Protein AF-A0A1H5VEF9-F1 (afdb_monomer_lite)

Structure (mmCIF, N/CA/C/O backbone):
data_AF-A0A1H5VEF9-F1
#
_entry.id   AF-A0A1H5VEF9-F1
#
loop_
_atom_site.group_PDB
_atom_site.id
_atom_site.type_symbol
_atom_site.label_atom_id
_atom_site.label_alt_id
_atom_site.label_comp_id
_atom_site.label_asym_id
_atom_site.label_entity_id
_atom_site.label_seq_id
_atom_site.pdbx_PDB_ins_code
_atom_site.Cartn_x
_atom_site.Cartn_y
_atom_site.Cartn_z
_atom_site.occupancy
_atom_site.B_iso_or_equiv
_atom_site.auth_seq_id
_atom_site.auth_comp_id
_atom_site.auth_asym_id
_atom_site.auth_atom_id
_atom_site.pdbx_PDB_model_num
ATOM 1 N N . MET A 1 1 ? 1.473 5.814 2.631 1.00 93.25 1 MET A N 1
ATOM 2 C CA . MET A 1 1 ? 0.216 6.354 3.198 1.00 93.25 1 MET A CA 1
ATOM 3 C C . MET A 1 1 ? 0.187 7.870 3.061 1.00 93.25 1 MET A C 1
ATOM 5 O O . MET A 1 1 ? -0.864 8.443 2.786 1.00 93.25 1 MET A O 1
ATOM 9 N N . GLY A 1 2 ? 1.344 8.521 3.225 1.00 93.56 2 GLY A N 1
ATOM 10 C CA . GLY A 1 2 ? 1.465 9.969 3.253 1.00 93.56 2 GLY A CA 1
ATOM 11 C C . GLY A 1 2 ? 0.581 10.551 4.348 1.00 93.56 2 GLY A C 1
ATOM 12 O O . GLY A 1 2 ? 0.408 9.948 5.402 1.00 93.56 2 GLY A O 1
ATOM 13 N N . HIS A 1 3 ? -0.057 11.673 4.038 1.00 95.56 3 HIS A N 1
ATOM 14 C CA . HIS A 1 3 ? -0.994 12.364 4.925 1.00 95.56 3 HIS A CA 1
ATOM 15 C C . HIS A 1 3 ? -2.395 11.717 4.983 1.00 95.56 3 HIS A C 1
ATOM 17 O O . HIS A 1 3 ? -3.328 12.314 5.497 1.00 95.56 3 HIS A O 1
ATOM 23 N N . GLY A 1 4 ? -2.597 10.526 4.405 1.00 96.62 4 GLY A N 1
ATOM 24 C CA . GLY A 1 4 ? -3.872 9.805 4.505 1.00 96.62 4 GLY A CA 1
ATOM 25 C C . GLY A 1 4 ? -4.994 10.283 3.574 1.00 96.62 4 GLY A C 1
ATOM 26 O O . GLY A 1 4 ? -6.099 9.759 3.667 1.00 96.62 4 GLY A O 1
ATOM 27 N N . ASN A 1 5 ? -4.734 11.207 2.641 1.00 95.94 5 ASN A N 1
ATOM 28 C CA . ASN A 1 5 ? -5.746 11.711 1.695 1.00 95.94 5 ASN A CA 1
ATOM 29 C C . ASN A 1 5 ? -6.413 10.582 0.885 1.00 95.94 5 ASN A C 1
ATOM 31 O O . ASN A 1 5 ? -7.629 10.435 0.906 1.00 95.94 5 ASN A O 1
ATOM 35 N N . ILE A 1 6 ? -5.612 9.742 0.217 1.00 96.25 6 ILE A N 1
ATOM 36 C CA . ILE A 1 6 ? -6.126 8.588 -0.543 1.00 96.25 6 ILE A CA 1
ATOM 37 C C . ILE A 1 6 ? -6.718 7.542 0.409 1.00 96.25 6 ILE A C 1
ATOM 39 O O . ILE A 1 6 ? -7.758 6.964 0.117 1.00 96.25 6 ILE A O 1
ATOM 43 N N . THR A 1 7 ? -6.088 7.322 1.566 1.00 97.62 7 THR A N 1
ATOM 44 C CA . THR A 1 7 ? -6.570 6.375 2.582 1.00 97.62 7 THR A CA 1
ATOM 45 C C . THR A 1 7 ? -7.996 6.697 3.024 1.00 97.62 7 THR A C 1
ATOM 47 O O . THR A 1 7 ? -8.817 5.790 3.126 1.00 97.62 7 THR A O 1
ATOM 50 N N . ARG A 1 8 ? -8.312 7.980 3.233 1.00 97.56 8 ARG A N 1
ATOM 51 C CA . ARG A 1 8 ? -9.652 8.446 3.603 1.00 97.56 8 ARG A CA 1
ATOM 52 C C . ARG A 1 8 ? -10.680 8.124 2.523 1.00 97.56 8 ARG A C 1
ATOM 54 O O . ARG A 1 8 ? -11.729 7.571 2.831 1.00 97.56 8 ARG A O 1
ATOM 61 N N . GLU A 1 9 ? -10.344 8.383 1.263 1.00 97.44 9 GLU A N 1
ATOM 62 C CA . GLU A 1 9 ? -11.226 8.053 0.141 1.00 97.44 9 GLU A CA 1
ATOM 63 C C . GLU A 1 9 ? -11.431 6.544 -0.017 1.00 97.44 9 GLU A C 1
ATOM 65 O O . GLU A 1 9 ? -12.547 6.104 -0.282 1.00 97.44 9 GLU A O 1
ATOM 70 N N . ILE A 1 10 ? -10.401 5.727 0.216 1.00 97.31 10 ILE A N 1
ATOM 71 C CA . ILE A 1 10 ? -10.557 4.266 0.238 1.00 97.31 10 ILE A CA 1
ATOM 72 C C . ILE A 1 10 ? -11.549 3.868 1.337 1.00 97.31 10 ILE A C 1
ATOM 74 O O . ILE A 1 10 ? -12.521 3.171 1.056 1.00 97.31 10 ILE A O 1
ATOM 78 N N . LEU A 1 11 ? -11.356 4.340 2.571 1.00 97.94 11 LEU A N 1
ATOM 79 C CA . LEU A 1 11 ? -12.238 4.017 3.699 1.00 97.94 11 LEU A CA 1
ATOM 80 C C . LEU A 1 11 ? -13.696 4.439 3.442 1.00 97.94 11 LEU A C 1
ATOM 82 O O . LEU A 1 11 ? -14.612 3.698 3.798 1.00 97.94 11 LEU A O 1
ATOM 86 N N . ASN A 1 12 ? -13.920 5.572 2.773 1.00 97.19 12 ASN A N 1
ATOM 87 C CA . ASN A 1 12 ? -15.260 6.046 2.412 1.00 97.19 12 ASN A CA 1
ATOM 88 C C . ASN A 1 12 ? -15.979 5.143 1.394 1.00 97.19 12 ASN A C 1
ATOM 90 O O . ASN A 1 12 ? -17.207 5.129 1.361 1.00 97.19 12 ASN A O 1
ATOM 94 N N . ASN A 1 13 ? -15.237 4.402 0.563 1.00 96.56 13 ASN A N 1
ATOM 95 C CA . ASN A 1 13 ? -15.794 3.623 -0.548 1.00 96.56 13 ASN A CA 1
ATOM 96 C C . ASN A 1 13 ? -15.801 2.104 -0.309 1.00 96.56 13 ASN A C 1
ATOM 98 O O . ASN A 1 13 ? -16.544 1.384 -0.976 1.00 96.56 13 ASN A O 1
ATOM 102 N N . ILE A 1 14 ? -14.984 1.587 0.613 1.00 95.31 14 ILE A N 1
ATOM 103 C CA . ILE A 1 14 ? -14.960 0.150 0.922 1.00 95.31 14 ILE A CA 1
ATOM 104 C C . ILE A 1 14 ? -16.108 -0.257 1.852 1.00 95.31 14 ILE A C 1
ATOM 106 O O . ILE A 1 14 ? -16.605 0.524 2.666 1.00 95.31 14 ILE A O 1
ATOM 110 N N . SER A 1 15 ? -16.476 -1.535 1.788 1.00 93.81 15 SER A N 1
ATOM 111 C CA . SER A 1 15 ? -17.512 -2.113 2.645 1.00 93.81 15 SER A CA 1
ATOM 112 C C . SER A 1 15 ? -17.088 -2.200 4.122 1.00 93.81 15 SER A C 1
ATOM 114 O O . SER A 1 15 ? -15.900 -2.237 4.447 1.00 93.81 15 SER A O 1
ATOM 116 N N . CYS A 1 16 ? -18.058 -2.263 5.039 1.00 90.06 16 CYS A N 1
ATOM 117 C CA . CYS A 1 16 ? -17.808 -2.380 6.481 1.00 90.06 16 CYS A CA 1
ATOM 118 C C . CYS A 1 16 ? -16.899 -3.555 6.914 1.00 90.06 16 CYS A C 1
ATOM 120 O O . CYS A 1 16 ? -16.082 -3.335 7.803 1.00 90.06 16 CYS A O 1
ATOM 122 N N . PRO A 1 17 ? -16.982 -4.777 6.343 1.00 94.06 17 PRO A N 1
ATOM 123 C CA . PRO A 1 17 ? -16.095 -5.874 6.748 1.00 94.06 17 PRO A CA 1
ATOM 124 C C . PRO A 1 17 ? -14.669 -5.761 6.186 1.00 94.06 17 PRO A C 1
ATOM 126 O O . PRO A 1 17 ? -13.804 -6.555 6.550 1.00 94.06 17 PRO A O 1
ATOM 129 N N . SER A 1 18 ? -14.413 -4.815 5.278 1.00 95.50 18 SER A N 1
ATOM 130 C CA . SER A 1 18 ? -13.101 -4.639 4.659 1.00 95.50 18 SER A CA 1
ATOM 131 C C . SER A 1 18 ? -12.090 -4.037 5.638 1.00 95.50 18 SER A C 1
ATOM 133 O O . SER A 1 18 ? -12.451 -3.275 6.532 1.00 95.50 18 SER A O 1
ATOM 135 N N . LYS A 1 19 ? -10.804 -4.332 5.424 1.00 96.25 19 LYS A N 1
ATOM 136 C CA . LYS A 1 19 ? -9.675 -3.700 6.121 1.00 96.25 19 LYS A CA 1
ATOM 137 C C . LYS A 1 19 ? -8.770 -2.981 5.128 1.00 96.25 19 LYS A C 1
ATOM 139 O O . LYS A 1 19 ? -8.638 -3.409 3.983 1.00 96.25 19 LYS A O 1
ATOM 144 N N . VAL A 1 20 ? -8.119 -1.917 5.585 1.00 97.44 20 VAL A N 1
ATOM 145 C CA . VAL A 1 20 ? -7.104 -1.169 4.837 1.00 97.44 20 VAL A CA 1
ATOM 146 C C . VAL A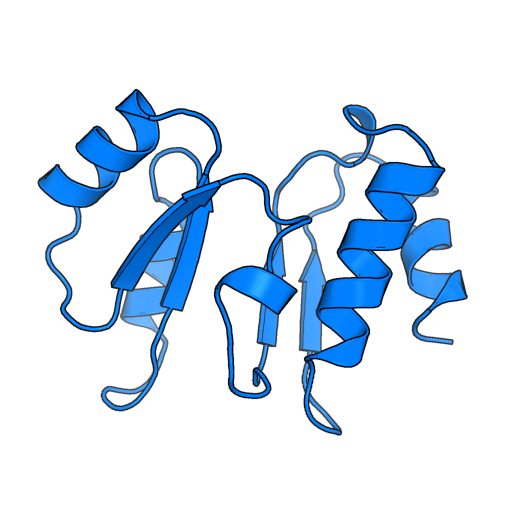 1 20 ? -5.793 -1.246 5.595 1.00 97.44 20 VAL A C 1
ATOM 148 O O . VAL A 1 20 ? -5.714 -0.803 6.735 1.00 97.44 20 VAL A O 1
ATOM 151 N N . PHE A 1 21 ? -4.754 -1.762 4.949 1.00 97.81 21 PHE A N 1
ATOM 152 C CA . PHE A 1 21 ? -3.397 -1.772 5.487 1.00 97.81 21 PHE A CA 1
ATOM 153 C C . PHE A 1 21 ? -2.615 -0.593 4.898 1.00 97.81 21 PHE A C 1
ATOM 155 O O . PHE A 1 21 ? -2.281 -0.579 3.713 1.00 97.81 21 PHE A O 1
ATOM 162 N N . GLY A 1 22 ? -2.365 0.431 5.714 1.00 97.50 22 GLY A N 1
ATOM 163 C CA . GLY A 1 22 ? -1.675 1.654 5.310 1.00 97.50 22 GLY A CA 1
ATOM 164 C C . GLY A 1 22 ? -0.186 1.605 5.641 1.00 97.50 22 GLY A C 1
ATOM 165 O O . GLY A 1 22 ? 0.185 1.814 6.791 1.00 97.50 22 GLY A O 1
ATOM 166 N N . PHE A 1 23 ? 0.668 1.384 4.638 1.00 97.62 23 PHE A N 1
ATOM 167 C CA . PHE A 1 23 ? 2.130 1.383 4.803 1.00 97.62 23 PHE A CA 1
ATOM 168 C C . PHE A 1 23 ? 2.720 2.790 4.719 1.00 97.62 23 PHE A C 1
ATOM 170 O O . PHE A 1 23 ? 2.416 3.541 3.784 1.00 97.62 23 PHE A O 1
ATOM 177 N N . GLU A 1 24 ? 3.592 3.138 5.663 1.00 97.31 24 GLU A N 1
ATOM 178 C CA . GLU A 1 24 ? 4.310 4.410 5.698 1.00 97.31 24 GLU A CA 1
ATOM 179 C C . GLU A 1 24 ? 5.622 4.316 6.478 1.00 97.31 24 GLU A C 1
ATOM 181 O O . GLU A 1 24 ? 5.648 3.888 7.625 1.00 97.31 24 GLU A O 1
ATOM 186 N N . VAL A 1 25 ? 6.723 4.780 5.889 1.00 96.00 25 VAL A N 1
ATOM 187 C CA . VAL A 1 25 ? 8.036 4.744 6.553 1.00 96.00 25 VAL A CA 1
ATOM 188 C C . VAL A 1 25 ? 8.218 5.917 7.514 1.00 96.00 25 VAL A C 1
ATOM 190 O O . VAL A 1 25 ? 8.917 5.792 8.520 1.00 96.00 25 VAL A O 1
ATOM 193 N N . ASN A 1 26 ? 7.570 7.055 7.244 1.00 97.06 26 ASN A N 1
ATOM 194 C CA . ASN A 1 26 ? 7.652 8.221 8.111 1.00 97.06 26 ASN A CA 1
ATOM 195 C C . ASN A 1 26 ? 6.717 8.071 9.323 1.00 97.06 26 ASN A C 1
ATOM 197 O O . ASN A 1 26 ? 5.491 8.143 9.217 1.00 97.06 26 ASN A O 1
ATOM 201 N N . LYS A 1 27 ? 7.317 7.914 10.505 1.00 98.00 27 LYS A N 1
ATOM 202 C CA . LYS A 1 27 ? 6.592 7.751 11.769 1.00 98.00 27 LYS A CA 1
ATOM 203 C C . LYS A 1 27 ? 5.690 8.939 12.106 1.00 98.00 27 LYS A C 1
ATOM 205 O O . LYS A 1 27 ? 4.629 8.740 12.693 1.00 98.00 27 LYS A O 1
ATOM 210 N N . ASP A 1 28 ? 6.080 10.159 11.752 1.00 98.25 28 ASP A N 1
ATOM 211 C CA . ASP A 1 28 ? 5.273 11.340 12.060 1.00 98.25 28 ASP A CA 1
ATOM 212 C C . ASP A 1 28 ? 4.036 11.420 11.163 1.00 98.25 28 ASP A C 1
ATOM 214 O O . ASP A 1 28 ? 2.962 11.763 11.648 1.00 98.25 28 ASP A O 1
ATOM 218 N N . PHE A 1 29 ? 4.133 10.964 9.910 1.00 98.00 29 PHE A N 1
ATOM 219 C CA . PHE A 1 29 ? 2.954 10.781 9.057 1.00 98.00 29 PHE A CA 1
ATOM 220 C C . PHE A 1 29 ? 2.024 9.691 9.594 1.00 98.00 29 PHE A C 1
ATOM 222 O O . PHE A 1 29 ? 0.810 9.863 9.556 1.00 98.00 29 PHE A O 1
ATOM 229 N N . CYS A 1 30 ? 2.565 8.605 10.158 1.00 98.31 30 CYS A N 1
ATOM 230 C CA . CYS A 1 30 ? 1.742 7.586 10.817 1.00 98.31 30 CYS A CA 1
ATOM 231 C C . CYS A 1 30 ? 0.928 8.179 11.972 1.00 98.31 30 CYS A C 1
ATOM 233 O O . CYS A 1 30 ? -0.287 8.018 11.999 1.00 98.31 30 CYS A O 1
ATOM 235 N N . LYS A 1 31 ? 1.587 8.910 12.882 1.00 98.19 31 LYS A N 1
ATOM 236 C CA . LYS A 1 31 ? 0.926 9.568 14.021 1.00 98.19 31 LYS A CA 1
ATOM 237 C C . LYS A 1 31 ? -0.110 10.594 13.573 1.00 98.19 31 LYS A C 1
ATOM 239 O O . LYS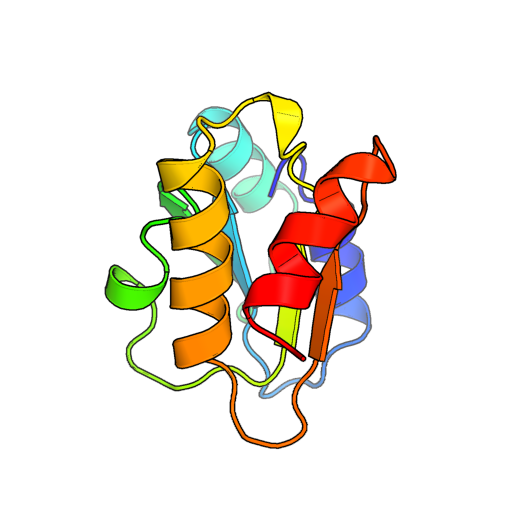 A 1 31 ? -1.177 10.688 14.169 1.00 98.19 31 LYS A O 1
ATOM 244 N N . GLN A 1 32 ? 0.209 11.372 12.538 1.00 98.00 32 GLN A N 1
ATOM 245 C CA . GLN A 1 32 ? -0.724 12.347 11.991 1.00 98.00 32 GLN A CA 1
ATOM 246 C C . GLN A 1 32 ? -1.991 11.645 11.490 1.00 98.00 32 GLN A C 1
ATOM 248 O O . GLN A 1 32 ? -3.089 11.993 11.919 1.00 98.00 32 GLN A O 1
ATOM 253 N N . VAL A 1 33 ? -1.846 10.618 10.648 1.00 98.12 33 VAL A N 1
ATOM 254 C CA . VAL A 1 33 ? -2.990 9.859 10.122 1.00 98.12 33 VAL A CA 1
ATOM 255 C C . VAL A 1 33 ? -3.788 9.199 11.245 1.00 98.12 33 VAL A C 1
ATOM 257 O O . VAL A 1 33 ? -5.012 9.269 11.223 1.00 98.12 33 VAL A O 1
ATOM 260 N N . GLU A 1 34 ? -3.119 8.623 12.244 1.00 97.56 34 GLU A N 1
ATOM 261 C CA . GLU A 1 34 ? -3.761 8.030 13.423 1.00 97.56 34 GLU A CA 1
ATOM 262 C C . GLU A 1 34 ? -4.603 9.054 14.204 1.00 97.56 34 GLU A C 1
ATOM 264 O O . GLU A 1 34 ? -5.685 8.730 14.687 1.00 97.56 34 GLU A O 1
ATOM 269 N N . SER A 1 35 ? -4.148 10.309 14.282 1.00 97.56 35 SER A N 1
ATOM 270 C CA . SER A 1 35 ? -4.885 11.390 14.950 1.00 97.56 35 SER A CA 1
ATOM 271 C C . SER A 1 35 ? -6.060 11.949 14.136 1.00 97.56 35 SER A C 1
ATOM 273 O O . SER A 1 35 ? -7.020 12.459 14.712 1.00 97.56 35 SER A O 1
ATOM 275 N N . GLU A 1 36 ? -5.997 11.867 12.805 1.00 97.69 36 GLU A N 1
ATOM 276 C CA . GLU A 1 36 ? -6.975 12.479 11.896 1.00 97.69 36 GLU A CA 1
ATOM 277 C C . GLU A 1 36 ? -8.028 11.496 11.366 1.00 97.69 36 GLU A C 1
ATOM 279 O O . GLU A 1 36 ? -9.115 11.915 10.963 1.00 97.69 36 GLU A O 1
ATOM 284 N N . ILE A 1 37 ? -7.709 10.200 11.317 1.00 97.81 37 ILE A N 1
ATOM 285 C CA . ILE A 1 37 ? -8.569 9.151 10.763 1.00 97.81 37 ILE A CA 1
ATOM 286 C C . ILE A 1 37 ? -8.877 8.126 11.854 1.00 97.81 37 ILE A C 1
ATOM 288 O O . ILE A 1 37 ? -8.113 7.194 12.092 1.00 97.81 37 ILE A O 1
ATOM 292 N N . SER A 1 38 ? -10.045 8.277 12.478 1.00 96.38 38 SER A N 1
ATOM 293 C CA . SER A 1 38 ? -10.584 7.299 13.425 1.00 96.38 38 SER A CA 1
ATOM 294 C C . SER A 1 38 ? -11.506 6.318 12.696 1.00 96.38 38 SER A C 1
ATOM 296 O O . SER A 1 38 ? -12.699 6.573 12.533 1.00 96.38 38 SER A O 1
ATOM 298 N N . ASP A 1 39 ? -10.944 5.208 12.210 1.00 97.75 39 ASP A N 1
ATOM 299 C CA . ASP A 1 39 ? -11.694 4.123 11.565 1.00 97.75 39 ASP A CA 1
ATOM 300 C C . ASP A 1 39 ? -11.094 2.760 11.940 1.00 97.75 39 ASP A C 1
ATOM 302 O O . ASP A 1 39 ? -9.931 2.479 11.656 1.00 97.75 39 ASP A O 1
ATOM 306 N N . SER A 1 40 ? -11.901 1.884 12.548 1.00 96.69 40 SER A N 1
ATOM 307 C CA . SER A 1 40 ? -11.477 0.541 12.983 1.00 96.69 40 SER A CA 1
ATOM 308 C C . SER A 1 40 ? -11.004 -0.380 11.850 1.00 96.69 40 SER A C 1
ATOM 310 O O . SER A 1 40 ? -10.364 -1.400 12.105 1.00 96.69 40 SER A O 1
ATOM 312 N N . ARG A 1 41 ? -11.328 -0.043 10.596 1.00 97.75 41 ARG A N 1
ATOM 313 C CA . ARG A 1 41 ? -10.914 -0.789 9.403 1.00 97.75 41 ARG A CA 1
ATOM 314 C C . ARG A 1 41 ? -9.496 -0.434 8.965 1.00 97.75 41 ARG A C 1
ATOM 316 O O . ARG A 1 41 ? -8.912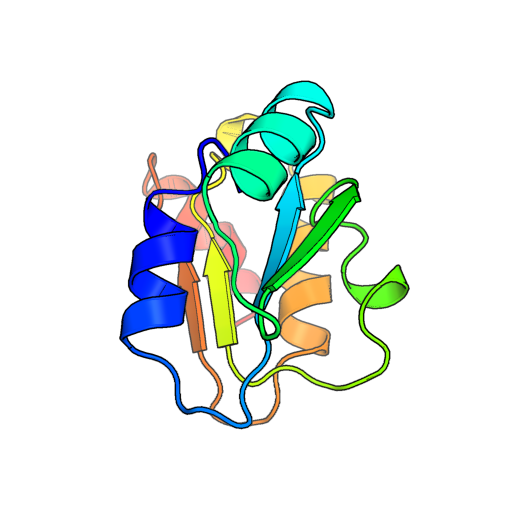 -1.188 8.186 1.00 97.75 41 ARG A O 1
ATOM 323 N N . LEU A 1 42 ? -8.941 0.688 9.427 1.00 98.12 42 LEU A N 1
ATOM 324 C CA . LEU A 1 42 ? -7.590 1.123 9.089 1.00 98.12 42 LEU A CA 1
ATOM 325 C C . LEU A 1 42 ? -6.560 0.503 10.040 1.00 98.12 42 LEU A C 1
ATOM 327 O O . LEU A 1 42 ? -6.590 0.716 11.248 1.00 98.12 42 LEU A O 1
ATOM 331 N N . VAL A 1 43 ? -5.595 -0.212 9.469 1.00 97.75 43 VAL A N 1
ATOM 332 C CA . VAL A 1 43 ? -4.403 -0.712 10.156 1.00 97.75 43 VAL A CA 1
ATOM 333 C C . VAL A 1 43 ? -3.199 0.069 9.641 1.00 97.75 43 VAL A C 1
ATOM 335 O O . VAL A 1 43 ? -2.792 -0.090 8.488 1.00 97.75 43 VAL A O 1
ATOM 338 N N . ILE A 1 44 ? -2.634 0.929 10.486 1.00 98.25 44 ILE A N 1
ATOM 339 C CA . ILE A 1 44 ? -1.445 1.721 10.155 1.00 98.25 44 ILE A CA 1
ATOM 340 C C . ILE A 1 44 ? -0.192 0.886 10.418 1.00 98.25 44 ILE A C 1
ATOM 342 O O . ILE A 1 44 ? 0.014 0.379 11.519 1.00 98.25 44 ILE A O 1
ATOM 346 N N . ILE A 1 45 ? 0.665 0.768 9.405 1.00 98.25 45 ILE A N 1
ATOM 347 C CA . ILE A 1 45 ? 1.924 0.028 9.468 1.00 98.25 45 ILE A CA 1
ATOM 348 C C . ILE A 1 45 ? 3.066 1.012 9.232 1.00 98.25 45 ILE A C 1
ATOM 350 O O . ILE A 1 45 ? 3.258 1.501 8.116 1.00 98.25 45 ILE A O 1
ATOM 354 N N . ASN A 1 46 ? 3.855 1.275 10.279 1.00 98.06 46 ASN A N 1
ATOM 355 C CA . ASN A 1 46 ? 5.059 2.095 10.164 1.00 98.06 46 ASN A CA 1
ATOM 356 C C . ASN A 1 46 ? 6.244 1.273 9.618 1.00 98.06 46 ASN A C 1
ATOM 358 O O . ASN A 1 46 ? 7.205 0.991 10.331 1.00 98.06 46 ASN A O 1
ATOM 362 N N . ASP A 1 47 ? 6.132 0.831 8.369 1.00 97.38 47 ASP A N 1
ATOM 363 C CA . ASP A 1 47 ? 7.134 0.045 7.650 1.00 97.38 47 ASP A CA 1
ATOM 364 C C . ASP A 1 47 ? 7.014 0.311 6.137 1.00 97.38 47 ASP A C 1
ATOM 366 O O . ASP A 1 47 ? 6.026 0.876 5.656 1.00 97.38 47 ASP A O 1
ATOM 370 N N . GLY A 1 48 ? 8.032 -0.085 5.378 1.00 94.44 48 GLY A N 1
ATOM 371 C CA . GLY A 1 48 ? 8.027 0.002 3.923 1.00 94.44 48 GLY A CA 1
ATOM 372 C C . GLY A 1 48 ? 7.046 -0.981 3.279 1.00 94.44 48 GLY A C 1
ATOM 373 O O . GLY A 1 48 ? 6.797 -2.069 3.800 1.00 94.44 48 GLY A O 1
ATOM 374 N N . ALA A 1 49 ? 6.497 -0.609 2.120 1.00 94.44 49 ALA A N 1
ATOM 375 C CA . ALA A 1 49 ? 5.572 -1.461 1.367 1.00 94.44 49 ALA A CA 1
ATOM 376 C C . ALA A 1 49 ? 6.230 -2.765 0.873 1.00 94.44 49 ALA A C 1
ATOM 378 O O . ALA A 1 49 ? 5.537 -3.752 0.650 1.00 94.44 49 ALA A O 1
ATOM 379 N N . GLU A 1 50 ? 7.562 -2.804 0.761 1.00 93.69 50 GLU A N 1
ATOM 380 C CA . GLU A 1 50 ? 8.322 -4.031 0.491 1.00 93.69 50 GLU A CA 1
ATOM 381 C C . GLU A 1 50 ? 8.103 -5.116 1.555 1.00 93.69 50 GLU A C 1
ATOM 383 O O . GLU A 1 50 ? 8.290 -6.294 1.289 1.00 93.69 50 GLU A O 1
ATOM 388 N N . ASN A 1 51 ? 7.660 -4.740 2.756 1.00 96.06 51 ASN A N 1
ATOM 389 C CA . ASN A 1 51 ? 7.419 -5.671 3.850 1.00 96.06 51 ASN A CA 1
ATOM 390 C C . ASN A 1 51 ? 5.964 -6.164 3.892 1.00 96.06 51 ASN A C 1
ATOM 392 O O . ASN A 1 51 ? 5.517 -6.672 4.921 1.00 96.06 51 ASN A O 1
ATOM 396 N N . ILE A 1 52 ? 5.205 -6.060 2.795 1.00 95.69 52 ILE A N 1
ATOM 397 C CA . ILE A 1 52 ? 3.794 -6.474 2.754 1.00 95.69 52 ILE A CA 1
ATOM 398 C C . ILE A 1 52 ? 3.587 -7.920 3.220 1.00 95.69 52 ILE A C 1
ATOM 400 O O . ILE A 1 52 ? 2.696 -8.185 4.029 1.00 95.69 52 ILE A O 1
ATOM 404 N N . LYS A 1 53 ? 4.466 -8.842 2.815 1.00 96.06 53 LYS A N 1
ATOM 405 C CA . LYS A 1 53 ? 4.413 -10.260 3.209 1.00 96.06 53 LYS A CA 1
ATOM 406 C C . LYS A 1 53 ? 4.597 -10.486 4.714 1.00 96.06 53 LYS A C 1
ATOM 408 O O . LYS A 1 53 ? 4.092 -11.473 5.233 1.00 96.06 53 LYS A O 1
ATOM 413 N N . LYS A 1 54 ? 5.285 -9.579 5.415 1.00 96.81 54 LYS A N 1
ATOM 414 C CA . LYS A 1 54 ? 5.508 -9.641 6.870 1.00 96.81 54 LYS A CA 1
ATOM 415 C C . LYS A 1 54 ? 4.283 -9.190 7.665 1.00 96.81 54 LYS A C 1
ATOM 417 O O . LYS A 1 54 ? 4.057 -9.687 8.763 1.00 96.81 54 LYS A O 1
ATOM 422 N N . HIS A 1 55 ? 3.528 -8.229 7.136 1.00 96.06 55 HIS A N 1
ATOM 423 C CA . HIS A 1 55 ? 2.422 -7.587 7.858 1.00 96.06 55 HIS A CA 1
ATOM 424 C C . HIS A 1 55 ? 1.039 -8.076 7.427 1.00 96.06 55 HIS A C 1
ATOM 426 O O . HIS A 1 55 ? 0.044 -7.756 8.072 1.00 96.06 55 HIS A O 1
ATOM 432 N N . THR A 1 56 ? 0.964 -8.864 6.354 1.00 92.69 56 THR A N 1
ATOM 433 C CA . THR A 1 56 ? -0.283 -9.455 5.861 1.00 92.69 56 THR A CA 1
ATOM 434 C C . THR A 1 56 ? -0.154 -10.974 5.838 1.00 92.69 56 THR A C 1
ATOM 436 O O . THR A 1 56 ? 0.636 -11.539 5.083 1.00 92.69 56 THR A O 1
ATOM 439 N N . ASN A 1 57 ? -0.924 -11.661 6.684 1.00 91.31 57 ASN A N 1
ATOM 440 C CA . ASN A 1 57 ? -0.968 -13.129 6.686 1.00 91.31 57 ASN A CA 1
ATOM 441 C C . ASN A 1 57 ? -1.932 -13.662 5.622 1.00 91.31 57 ASN A C 1
ATOM 443 O O . ASN A 1 57 ? -1.690 -14.713 5.037 1.00 91.31 57 ASN A O 1
ATOM 447 N N . GLU A 1 58 ? -2.989 -12.909 5.341 1.00 90.94 58 GLU A N 1
ATOM 448 C CA . GLU A 1 58 ? -4.017 -13.251 4.363 1.00 90.94 58 GLU A CA 1
ATOM 449 C C . GLU A 1 58 ? -3.628 -12.757 2.962 1.00 90.94 58 GLU A C 1
ATOM 451 O O . GLU A 1 58 ? -2.723 -11.928 2.803 1.00 90.94 58 GLU A O 1
ATOM 456 N N . A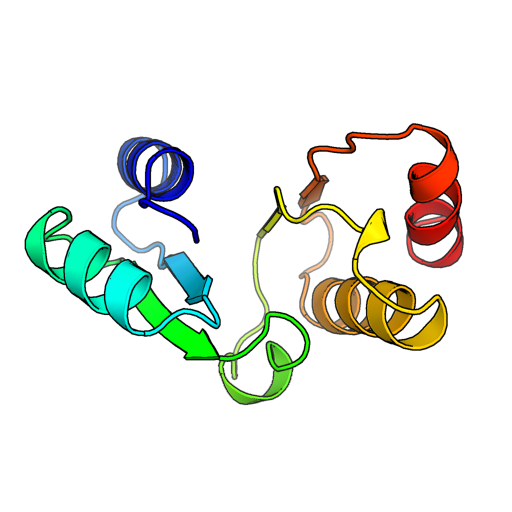SN A 1 59 ? -4.310 -13.289 1.949 1.00 95.88 59 ASN A N 1
ATOM 457 C CA . ASN A 1 59 ? -4.283 -12.717 0.608 1.00 95.88 59 ASN A CA 1
ATOM 458 C C . ASN A 1 59 ? -5.148 -11.453 0.571 1.00 95.88 59 ASN A C 1
ATOM 460 O O . ASN A 1 59 ? -6.072 -11.289 1.368 1.00 95.88 59 ASN A O 1
ATOM 464 N N . ILE A 1 60 ? -4.847 -10.559 -0.363 1.00 96.69 60 ILE A N 1
ATOM 465 C CA . ILE A 1 60 ? -5.481 -9.246 -0.477 1.00 96.69 60 ILE A CA 1
ATOM 466 C C . ILE A 1 60 ? -6.326 -9.156 -1.745 1.00 96.69 60 ILE A C 1
ATOM 468 O O . ILE A 1 60 ? -6.030 -9.773 -2.767 1.00 96.69 60 ILE A O 1
ATOM 472 N N . ASN A 1 61 ? -7.388 -8.354 -1.687 1.00 96.69 61 ASN A N 1
ATOM 473 C CA . ASN A 1 61 ? -8.316 -8.172 -2.807 1.00 96.69 61 ASN A CA 1
ATOM 474 C C . ASN A 1 61 ? -7.966 -6.984 -3.711 1.00 96.69 61 ASN A C 1
ATOM 476 O O . ASN A 1 61 ? -8.589 -6.809 -4.756 1.00 96.69 61 ASN A O 1
ATOM 480 N N . SER A 1 62 ? -7.027 -6.132 -3.302 1.00 96.94 62 SER A N 1
ATOM 481 C CA . SER A 1 62 ? -6.591 -4.977 -4.084 1.00 96.94 62 SER A CA 1
ATOM 482 C C . SER A 1 62 ? -5.294 -4.396 -3.524 1.00 96.94 62 SER A C 1
ATOM 484 O O . SER A 1 62 ? -5.033 -4.489 -2.323 1.00 96.94 62 SER A O 1
ATOM 486 N N . VAL A 1 63 ? -4.513 -3.757 -4.392 1.00 97.44 63 VAL A N 1
ATOM 487 C CA . VAL A 1 63 ? -3.372 -2.908 -4.031 1.00 97.44 63 VAL A CA 1
ATOM 488 C C . VAL A 1 63 ? -3.605 -1.526 -4.623 1.00 97.44 63 VAL A C 1
ATOM 490 O O . VAL A 1 63 ? -3.903 -1.397 -5.808 1.00 97.44 63 VAL A O 1
ATOM 493 N N . ILE A 1 64 ? -3.447 -0.482 -3.808 1.00 97.25 64 ILE A N 1
ATOM 494 C CA . ILE A 1 64 ? -3.531 0.913 -4.252 1.00 97.25 64 ILE A CA 1
ATOM 495 C C . ILE A 1 64 ? -2.236 1.617 -3.857 1.00 97.25 64 ILE A C 1
ATOM 497 O O . ILE A 1 64 ? -1.945 1.795 -2.675 1.00 97.25 64 ILE A O 1
ATOM 501 N N . GLY A 1 65 ? -1.452 2.013 -4.856 1.00 95.31 65 GLY A N 1
ATOM 502 C CA . GLY A 1 65 ? -0.151 2.636 -4.673 1.00 95.31 65 GLY A CA 1
ATOM 503 C C . GLY A 1 65 ? -0.062 4.016 -5.317 1.00 95.31 65 GLY A C 1
ATOM 504 O O . GLY A 1 65 ? -0.511 4.249 -6.438 1.00 95.31 65 GLY A O 1
ATOM 505 N N . SER A 1 66 ? 0.572 4.947 -4.609 1.00 93.31 66 SER A N 1
ATOM 506 C CA . SER A 1 66 ? 0.911 6.280 -5.126 1.00 93.31 66 SER A CA 1
ATOM 507 C C . SER A 1 66 ? 2.379 6.645 -4.898 1.00 93.31 66 SER A C 1
ATOM 509 O O . SER A 1 66 ? 2.773 7.794 -5.088 1.00 93.31 66 SER A O 1
ATOM 511 N N . ILE A 1 67 ? 3.196 5.679 -4.463 1.00 89.19 67 ILE A N 1
ATOM 512 C CA . ILE A 1 67 ? 4.620 5.899 -4.213 1.00 89.19 67 ILE A CA 1
ATOM 513 C C . ILE A 1 67 ? 5.372 6.115 -5.538 1.00 89.19 67 ILE A C 1
ATOM 515 O O . ILE A 1 67 ? 5.187 5.343 -6.486 1.00 89.19 67 ILE A O 1
ATOM 519 N N . PRO A 1 68 ? 6.246 7.131 -5.639 1.00 89.94 68 PRO A N 1
ATOM 520 C CA . PRO A 1 68 ? 7.062 7.317 -6.830 1.00 89.94 68 PRO A CA 1
ATOM 521 C C . PRO A 1 68 ? 8.108 6.203 -6.961 1.00 89.94 68 PRO A C 1
ATOM 523 O O . PRO A 1 68 ? 9.100 6.163 -6.235 1.00 89.94 68 PRO A O 1
ATOM 526 N N . PHE A 1 69 ? 7.942 5.322 -7.951 1.00 89.69 69 PHE A N 1
ATOM 527 C CA . PHE A 1 69 ? 8.910 4.251 -8.238 1.00 89.69 69 PHE A CA 1
ATOM 528 C C . PHE A 1 69 ? 10.301 4.740 -8.677 1.00 89.69 69 PHE A C 1
ATOM 530 O O . PHE A 1 69 ? 11.218 3.931 -8.809 1.00 89.69 69 PHE A O 1
ATOM 537 N N . SER A 1 70 ? 10.463 6.043 -8.917 1.00 85.56 70 SER A N 1
ATOM 538 C CA . SER A 1 70 ? 11.750 6.695 -9.176 1.00 85.56 70 SER A CA 1
ATOM 539 C C . SER A 1 70 ? 12.659 6.763 -7.946 1.00 85.56 70 SER A C 1
ATOM 541 O O . SER A 1 70 ? 13.856 6.955 -8.111 1.00 85.56 70 SER A O 1
ATOM 543 N N . PHE A 1 71 ? 12.119 6.612 -6.731 1.00 86.31 71 PHE A N 1
ATOM 544 C CA . PHE A 1 71 ? 12.909 6.649 -5.492 1.00 86.31 71 PHE A CA 1
ATOM 545 C C . PHE A 1 71 ? 13.541 5.305 -5.121 1.00 86.31 71 PHE A C 1
ATOM 547 O O . PHE A 1 71 ? 14.339 5.235 -4.191 1.00 86.31 71 PHE A O 1
ATOM 554 N N . PHE A 1 72 ? 13.199 4.237 -5.839 1.00 88.69 72 PHE A N 1
ATOM 555 C CA . PHE A 1 72 ? 13.662 2.889 -5.540 1.00 88.69 72 PHE A CA 1
ATOM 556 C C . PHE A 1 72 ? 14.668 2.414 -6.584 1.00 88.69 72 PHE A C 1
ATOM 558 O O . PHE A 1 72 ? 14.559 2.737 -7.771 1.00 88.69 72 PHE A O 1
ATOM 565 N N . SER A 1 73 ? 15.613 1.573 -6.152 1.00 91.69 73 SER A N 1
ATOM 566 C CA . SER A 1 73 ? 16.410 0.779 -7.086 1.00 91.69 73 SER A CA 1
ATOM 567 C C . SER A 1 73 ? 15.493 -0.101 -7.943 1.00 91.69 73 SER A C 1
ATOM 569 O O . SER A 1 73 ? 14.346 -0.383 -7.579 1.00 91.69 73 SER A O 1
ATOM 571 N N . LYS A 1 74 ? 15.997 -0.558 -9.096 1.00 90.25 74 LYS A N 1
ATOM 572 C CA . LYS A 1 74 ? 15.242 -1.466 -9.971 1.00 90.25 74 LYS A CA 1
ATOM 573 C C . LYS A 1 74 ? 14.789 -2.713 -9.206 1.00 90.25 74 LYS A C 1
ATOM 575 O O . LYS A 1 74 ? 13.614 -3.049 -9.267 1.00 90.25 74 LYS A O 1
ATOM 580 N N . GLU A 1 75 ? 15.699 -3.336 -8.464 1.00 92.50 75 GLU A N 1
ATOM 581 C CA . GLU A 1 75 ? 15.442 -4.540 -7.665 1.00 92.50 75 GLU A CA 1
ATOM 582 C C . GLU A 1 75 ? 14.375 -4.299 -6.600 1.00 92.50 75 GLU A C 1
ATOM 584 O O . GLU A 1 75 ? 13.393 -5.031 -6.547 1.00 92.50 75 GLU A O 1
ATOM 589 N N . LYS A 1 76 ? 14.505 -3.223 -5.814 1.00 92.19 76 LYS A N 1
ATOM 590 C CA . LYS A 1 76 ? 13.541 -2.912 -4.753 1.00 92.19 76 LYS A CA 1
ATOM 591 C C . LYS A 1 76 ? 12.157 -2.590 -5.318 1.00 92.19 76 LYS A C 1
ATOM 593 O O . LYS A 1 76 ? 11.155 -3.066 -4.800 1.00 92.19 76 LYS A O 1
ATOM 598 N N . GLY A 1 77 ? 12.099 -1.816 -6.403 1.00 93.69 77 GLY A N 1
ATOM 599 C CA . GLY A 1 77 ? 10.843 -1.511 -7.084 1.00 93.69 77 GLY A CA 1
ATOM 600 C C . GLY A 1 77 ? 10.158 -2.760 -7.645 1.00 93.69 77 GLY A C 1
ATOM 601 O O . GLY A 1 77 ? 8.954 -2.903 -7.478 1.00 93.69 77 GLY A O 1
ATOM 602 N N . MET A 1 78 ? 10.918 -3.666 -8.269 1.00 94.88 78 MET A N 1
ATOM 603 C CA . MET A 1 78 ? 10.390 -4.946 -8.757 1.00 94.88 78 MET A CA 1
ATOM 604 C C . MET A 1 78 ? 9.921 -5.843 -7.609 1.00 94.88 78 MET A C 1
ATOM 606 O O . MET A 1 78 ? 8.839 -6.407 -7.705 1.00 94.88 78 MET A O 1
ATOM 610 N N . GLY A 1 79 ? 10.683 -5.918 -6.514 1.00 95.69 79 GLY A N 1
ATOM 611 C CA . GLY A 1 79 ? 10.320 -6.694 -5.326 1.00 95.69 79 GLY A CA 1
ATOM 612 C C . GLY A 1 79 ? 8.987 -6.255 -4.726 1.00 95.69 79 GLY A C 1
ATOM 613 O O . GLY A 1 79 ? 8.125 -7.090 -4.499 1.00 95.69 79 GLY A O 1
ATOM 614 N N . ILE A 1 80 ? 8.756 -4.944 -4.585 1.00 95.56 80 ILE A N 1
ATOM 615 C CA . ILE A 1 80 ? 7.470 -4.413 -4.098 1.00 95.56 80 ILE A CA 1
ATOM 616 C C . ILE A 1 80 ? 6.306 -4.874 -4.984 1.00 95.56 80 ILE A C 1
ATOM 618 O O . ILE A 1 80 ? 5.268 -5.290 -4.469 1.00 95.56 80 ILE A O 1
ATOM 622 N N . ILE A 1 81 ? 6.462 -4.788 -6.309 1.00 96.19 81 ILE A N 1
ATOM 623 C CA . ILE A 1 81 ? 5.403 -5.169 -7.252 1.00 96.19 81 ILE A CA 1
ATOM 624 C C . ILE A 1 81 ? 5.168 -6.682 -7.187 1.00 96.19 81 ILE A C 1
ATOM 626 O O . ILE A 1 81 ? 4.016 -7.100 -7.111 1.00 96.19 81 ILE A O 1
ATOM 630 N N . GLN A 1 82 ? 6.235 -7.484 -7.148 1.00 97.19 82 GLN A N 1
ATOM 631 C CA . GLN A 1 82 ? 6.144 -8.942 -7.087 1.00 97.19 82 GLN A CA 1
ATOM 632 C C . GLN A 1 82 ? 5.506 -9.403 -5.779 1.00 97.19 82 GLN A C 1
ATOM 634 O O . GLN A 1 82 ? 4.544 -10.156 -5.804 1.00 97.19 82 GLN A O 1
ATOM 639 N N . ASP A 1 83 ? 5.979 -8.906 -4.637 1.00 96.81 83 ASP A N 1
ATOM 640 C CA . ASP A 1 83 ? 5.462 -9.304 -3.328 1.00 96.81 83 ASP A CA 1
ATOM 641 C C . ASP A 1 83 ? 3.994 -8.923 -3.145 1.00 96.81 83 ASP A C 1
ATOM 643 O O . ASP A 1 83 ? 3.237 -9.650 -2.501 1.00 96.81 83 ASP A O 1
ATOM 647 N N . SER A 1 84 ? 3.589 -7.797 -3.733 1.00 96.62 84 SER A N 1
ATOM 648 C CA . SER A 1 84 ? 2.190 -7.381 -3.780 1.00 96.62 84 SER A CA 1
ATOM 649 C C . SER A 1 84 ? 1.370 -8.267 -4.721 1.00 96.62 84 SER A C 1
ATOM 651 O O . SER A 1 84 ? 0.259 -8.650 -4.368 1.00 96.62 84 SER A O 1
ATOM 653 N N . SER A 1 85 ? 1.916 -8.619 -5.891 1.00 96.62 85 SER A N 1
ATOM 654 C CA . SER A 1 85 ? 1.282 -9.526 -6.853 1.00 96.62 85 SER A CA 1
ATOM 655 C C . SER A 1 85 ? 1.065 -10.919 -6.269 1.00 96.62 85 SER A C 1
ATOM 657 O O . SER A 1 85 ? -0.027 -11.458 -6.380 1.00 96.62 85 SER A O 1
ATOM 659 N N . ASP A 1 86 ? 2.061 -11.468 -5.575 1.00 96.44 86 ASP A N 1
ATOM 660 C CA . ASP A 1 86 ? 1.993 -12.790 -4.938 1.00 96.44 86 ASP A CA 1
ATOM 661 C C . ASP A 1 86 ? 0.911 -12.875 -3.852 1.00 96.44 86 ASP A C 1
ATOM 663 O O . ASP A 1 86 ? 0.475 -13.962 -3.478 1.00 96.44 86 ASP A O 1
ATOM 667 N N . LYS A 1 87 ? 0.517 -11.726 -3.294 1.00 97.00 87 LYS A N 1
ATOM 668 C CA . LYS A 1 87 ? -0.525 -11.619 -2.272 1.00 97.00 87 LYS A CA 1
ATOM 669 C C . LYS A 1 87 ? -1.912 -11.381 -2.852 1.00 97.00 87 LYS A C 1
ATOM 671 O O . LYS A 1 87 ? -2.889 -11.577 -2.128 1.00 97.00 87 LYS A O 1
ATOM 676 N N . LEU A 1 88 ? -2.019 -10.926 -4.098 1.00 97.50 88 LEU A N 1
ATOM 677 C CA . LEU A 1 88 ? -3.307 -10.677 -4.733 1.00 97.50 88 LEU A CA 1
ATOM 678 C C . LEU A 1 88 ? -4.026 -12.006 -4.986 1.00 97.50 88 LEU A C 1
ATOM 680 O O . LEU A 1 88 ? -3.437 -12.962 -5.481 1.00 97.50 88 LEU A O 1
ATOM 684 N N . VAL A 1 89 ? -5.312 -12.063 -4.641 1.00 97.44 89 VAL A N 1
ATOM 685 C CA . VAL A 1 89 ? -6.174 -13.167 -5.088 1.00 97.44 89 VAL A CA 1
ATOM 686 C C . VAL A 1 89 ? -6.437 -13.071 -6.592 1.00 97.44 89 VAL A C 1
ATOM 688 O O . VAL A 1 89 ? -6.314 -12.000 -7.190 1.00 97.44 89 VAL A O 1
ATOM 691 N N . ASP A 1 90 ? -6.872 -14.174 -7.195 1.00 95.25 90 ASP A N 1
ATOM 692 C CA . ASP A 1 90 ? -7.277 -14.190 -8.600 1.00 95.25 90 ASP A CA 1
ATOM 693 C C . ASP A 1 90 ? -8.340 -13.117 -8.892 1.00 95.25 90 ASP A C 1
ATOM 695 O O . ASP A 1 90 ? -9.279 -12.912 -8.117 1.00 95.25 90 ASP A O 1
ATOM 699 N N . ASN A 1 91 ? -8.209 -12.450 -10.043 1.00 93.94 91 ASN A N 1
ATOM 700 C CA . ASN A 1 91 ? -9.078 -11.354 -10.497 1.00 93.94 91 ASN A CA 1
ATOM 701 C C . ASN A 1 91 ? -9.090 -10.100 -9.596 1.00 93.94 91 ASN A C 1
ATOM 703 O O . ASN A 1 91 ? -9.983 -9.258 -9.723 1.00 93.94 91 ASN A O 1
ATOM 707 N N . ALA A 1 92 ? -8.113 -9.952 -8.699 1.00 96.25 92 ALA A N 1
ATOM 708 C CA . ALA A 1 92 ? -7.879 -8.710 -7.972 1.00 96.25 92 ALA A CA 1
ATOM 709 C C . ALA A 1 92 ? -7.105 -7.681 -8.815 1.00 96.25 92 ALA A C 1
ATOM 711 O O . ALA A 1 92 ? -6.527 -7.997 -9.855 1.00 96.25 92 ALA A O 1
ATOM 712 N N . TYR A 1 93 ? -7.076 -6.431 -8.347 1.00 95.19 93 TYR A N 1
ATOM 713 C CA . TYR A 1 93 ? -6.473 -5.316 -9.080 1.00 95.19 93 TYR A CA 1
ATOM 714 C C . TYR A 1 93 ? -5.295 -4.693 -8.329 1.00 95.19 93 TYR A C 1
ATOM 716 O O . TYR A 1 93 ? -5.376 -4.425 -7.130 1.00 95.19 93 TYR A O 1
ATOM 724 N N . PHE A 1 94 ? -4.233 -4.369 -9.069 1.00 96.81 94 PHE A N 1
ATOM 725 C CA . PHE A 1 94 ? -3.187 -3.446 -8.633 1.00 96.81 94 PHE A CA 1
ATOM 726 C C . PHE A 1 94 ? -3.398 -2.098 -9.332 1.00 96.81 94 PHE A C 1
ATOM 728 O O . PHE A 1 94 ? -3.160 -1.958 -10.530 1.00 96.81 94 PHE A O 1
ATOM 735 N N . SER A 1 95 ? -3.806 -1.079 -8.577 1.00 95.75 95 SER A N 1
ATOM 736 C CA . SER A 1 95 ? -3.923 0.300 -9.052 1.00 95.75 95 SER A CA 1
ATOM 737 C C . SER A 1 95 ? -2.717 1.126 -8.613 1.00 95.75 95 SER A C 1
ATOM 739 O O . SER A 1 95 ? -2.465 1.293 -7.420 1.00 95.75 95 SER A O 1
ATOM 741 N N . GLN A 1 96 ? -1.961 1.659 -9.574 1.00 95.44 96 GLN A N 1
ATOM 742 C CA . GLN A 1 96 ? -0.770 2.463 -9.308 1.00 95.44 96 GLN A CA 1
ATOM 743 C C . GLN A 1 96 ? -0.830 3.818 -10.011 1.00 95.44 96 GLN A C 1
ATOM 745 O O . GLN A 1 96 ? -0.905 3.896 -11.237 1.00 95.44 96 GLN A O 1
ATOM 750 N N . VAL A 1 97 ? -0.639 4.896 -9.250 1.00 93.88 97 VAL A N 1
ATOM 751 C CA . VAL A 1 97 ? -0.353 6.219 -9.816 1.00 93.88 97 VAL A CA 1
ATOM 752 C C . VAL A 1 97 ? 1.114 6.276 -10.236 1.00 93.88 97 VAL A C 1
ATOM 754 O O . VAL A 1 97 ? 2.022 6.200 -9.404 1.00 93.88 97 VAL A O 1
ATOM 757 N N . LEU A 1 98 ? 1.368 6.413 -11.537 1.00 92.56 98 LEU A N 1
ATOM 758 C CA . LEU A 1 98 ? 2.717 6.520 -12.091 1.00 92.56 98 LEU A CA 1
ATOM 759 C C . LEU A 1 98 ? 3.031 7.958 -12.492 1.00 92.56 98 LEU A C 1
ATOM 761 O O . LEU A 1 98 ? 2.373 8.534 -13.349 1.00 92.56 98 LEU A O 1
ATOM 765 N N . TYR A 1 99 ? 4.105 8.504 -11.925 1.00 88.44 99 TYR A N 1
ATOM 766 C CA . TYR A 1 99 ? 4.572 9.857 -12.247 1.00 88.44 99 TYR A CA 1
ATOM 767 C C . TYR A 1 99 ? 5.335 9.878 -13.581 1.00 88.44 99 TYR A C 1
ATOM 769 O O . TYR A 1 99 ? 5.429 10.904 -14.244 1.00 88.44 99 TYR A O 1
ATOM 777 N N . ILE A 1 100 ? 5.896 8.729 -13.976 1.00 89.44 100 ILE A N 1
ATOM 778 C CA . ILE A 1 100 ? 6.671 8.553 -15.206 1.00 89.44 100 ILE A CA 1
ATOM 779 C C . ILE A 1 100 ? 6.206 7.264 -15.881 1.00 89.44 100 ILE A C 1
ATOM 781 O O . ILE A 1 100 ? 6.336 6.181 -15.302 1.00 89.44 100 ILE A O 1
ATOM 785 N N . LYS A 1 101 ? 5.737 7.369 -17.132 1.00 88.44 101 LYS A N 1
ATOM 786 C CA . LYS A 1 101 ? 5.217 6.240 -17.927 1.00 88.44 101 LYS A CA 1
ATOM 787 C C . LYS A 1 101 ? 6.210 5.081 -18.060 1.00 88.44 101 LYS A C 1
ATOM 789 O O . LYS A 1 101 ? 5.799 3.930 -18.084 1.00 88.44 101 LYS A O 1
ATOM 794 N N . PHE A 1 102 ? 7.515 5.359 -18.094 1.00 89.00 102 PHE A N 1
ATOM 795 C CA . PHE A 1 102 ? 8.559 4.329 -18.182 1.00 89.00 102 PHE A CA 1
ATOM 796 C C . PHE A 1 102 ? 8.465 3.264 -17.076 1.00 89.00 102 PHE A C 1
ATOM 798 O O . PHE A 1 102 ? 8.764 2.099 -17.327 1.00 89.00 102 PHE A O 1
ATOM 805 N N . ASN A 1 103 ? 8.005 3.632 -15.874 1.00 91.12 103 ASN A N 1
ATOM 806 C CA . ASN A 1 103 ? 7.844 2.679 -14.774 1.00 91.12 103 ASN A CA 1
ATOM 807 C C . ASN A 1 103 ? 6.759 1.626 -15.040 1.00 91.12 103 ASN A C 1
ATOM 809 O O . ASN A 1 103 ? 6.787 0.587 -14.389 1.00 91.12 103 ASN A O 1
ATOM 813 N N . PHE A 1 104 ? 5.861 1.842 -16.007 1.00 92.62 104 PHE A N 1
ATOM 814 C CA . PHE A 1 104 ? 4.843 0.862 -16.389 1.00 92.62 104 PHE A CA 1
ATOM 815 C C . PHE A 1 104 ? 5.460 -0.466 -16.854 1.00 92.62 104 PHE A C 1
ATOM 817 O O . PHE A 1 104 ? 4.957 -1.527 -16.508 1.00 92.62 104 PHE A O 1
ATOM 824 N N . LYS A 1 105 ? 6.643 -0.424 -17.487 1.00 92.88 105 LYS A N 1
ATOM 825 C CA . LYS A 1 105 ? 7.389 -1.625 -17.904 1.00 92.88 105 LYS A CA 1
ATOM 826 C C . LYS A 1 105 ? 7.737 -2.578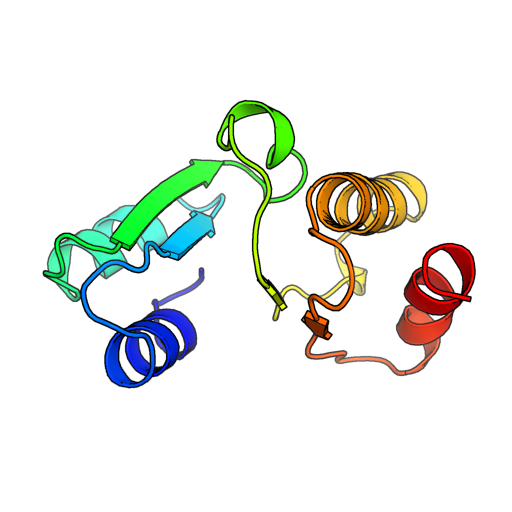 -16.756 1.00 92.88 105 LYS A C 1
ATOM 828 O O . LYS A 1 105 ? 8.049 -3.739 -17.001 1.00 92.88 105 LYS A O 1
ATOM 833 N N . LYS A 1 106 ? 7.775 -2.087 -15.512 1.00 92.62 106 LYS A N 1
ATOM 834 C CA . LYS A 1 106 ? 7.999 -2.921 -14.319 1.00 92.62 106 LYS A CA 1
ATOM 835 C C . LYS A 1 106 ? 6.770 -3.786 -14.016 1.00 92.62 106 LYS A C 1
ATOM 837 O O . LYS A 1 106 ? 6.925 -4.938 -13.644 1.00 92.62 106 LYS A O 1
ATOM 842 N N . PHE A 1 107 ? 5.573 -3.241 -14.230 1.00 94.75 107 PHE A N 1
ATOM 843 C CA . PHE A 1 107 ? 4.302 -3.944 -14.044 1.00 94.75 107 PHE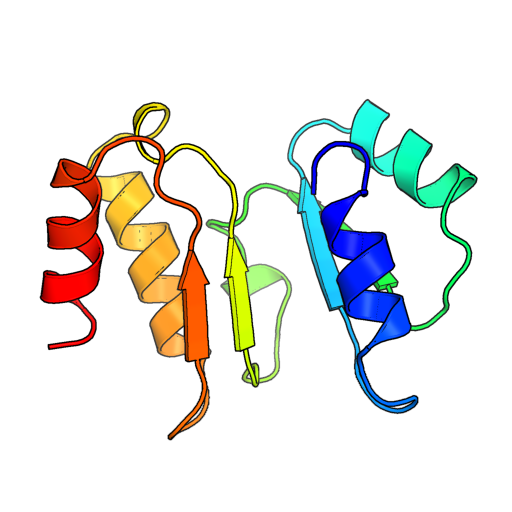 A CA 1
ATOM 844 C C . PHE A 1 107 ? 4.069 -4.968 -15.153 1.00 94.75 107 PHE A C 1
ATOM 846 O O . PHE A 1 107 ? 3.711 -6.101 -14.864 1.00 94.75 107 PHE A O 1
ATOM 853 N N . GLU A 1 108 ? 4.387 -4.608 -16.398 1.00 94.81 108 GLU A N 1
ATOM 854 C CA . GLU A 1 108 ? 4.343 -5.516 -17.556 1.00 94.81 108 GLU A CA 1
ATOM 855 C C . GLU A 1 108 ? 5.244 -6.752 -17.414 1.00 94.81 108 GLU A C 1
ATOM 857 O O . GLU A 1 108 ? 5.062 -7.722 -18.127 1.00 94.81 108 GLU A O 1
ATOM 862 N N . GLN A 1 109 ? 6.242 -6.744 -16.530 1.00 94.25 109 GLN A N 1
ATOM 863 C CA . GLN A 1 109 ? 7.078 -7.929 -16.292 1.00 94.25 109 GLN A CA 1
ATOM 864 C C . GLN A 1 109 ? 6.441 -8.938 -15.330 1.00 94.25 109 GLN A C 1
ATOM 866 O O . GLN A 1 109 ? 6.931 -10.057 -15.240 1.00 94.25 109 GLN A O 1
ATOM 871 N N . ILE A 1 110 ? 5.414 -8.528 -14.584 1.00 94.56 110 ILE A N 1
ATOM 872 C CA . ILE A 1 110 ? 4.810 -9.318 -13.501 1.00 94.56 110 ILE A CA 1
ATOM 873 C C . ILE A 1 110 ? 3.355 -9.674 -13.828 1.00 94.56 110 ILE A C 1
ATOM 875 O O . ILE A 1 110 ? 2.916 -10.770 -13.507 1.00 94.56 110 ILE A O 1
ATOM 879 N N . PHE A 1 111 ? 2.618 -8.765 -14.474 1.00 91.12 111 PHE A N 1
ATOM 880 C CA . PHE A 1 111 ? 1.188 -8.914 -14.767 1.00 91.12 111 PHE A CA 1
ATOM 881 C C . PHE A 1 111 ? 0.867 -9.286 -16.229 1.00 91.12 111 PHE A C 1
ATOM 883 O O . PHE A 1 111 ? -0.315 -9.349 -16.567 1.00 91.12 111 PHE A O 1
ATOM 890 N N . ASN A 1 112 ? 1.877 -9.501 -17.087 1.00 66.38 112 ASN A N 1
ATOM 891 C CA . ASN A 1 112 ? 1.687 -9.945 -18.480 1.00 66.38 112 ASN A CA 1
ATOM 892 C C . ASN A 1 112 ? 1.877 -11.451 -18.650 1.00 66.38 112 ASN A C 1
ATOM 894 O O . ASN A 1 112 ? 2.795 -12.002 -18.003 1.00 66.38 112 ASN A O 1
#

pLDDT: mean 94.85, std 3.97, range [66.38, 98.31]

Secondary structure (DSSP, 8-state):
-TTSHHHHHHHHHS-TT--EEEE-S-HHHHHHHHHH---TTEEEE-S-GGGHHHH--S-EEEEEE---GGGS-HHHHHHHHHHHHTTEEEEEEEEE--SSGGGHHHHTTT--

InterPro domains:
  IPR029063 S-adenosyl-L-methionine-dependent methyltransferase superfamily [G3DSA:3.40.50.150] (1-98)
  IPR029063 S-adenosyl-L-methionine-dependent methyltransferase superfamily [SSF53335] (2-70)

Foldseek 3Di:
DALCPVVVVCVVPDDPVAADEAEACDPVSLVNCVVVDDDPRYDYDNHDLLCVVVVDPAADQEAAEEDALVVDDLVSSLSSLQVNLVRHDPPGYYHYDYPDPVCVVSNVVRVD

Sequence (112 aa):
MGHGNITREILNNISCPSKVFGFEVNKDFCKQVESEISDSRLVIINDGAENIKKHTNENINSVIGSIPFSFFSKEKGMGIIQDSSDKLVDNAYFSQVLYIKFNFKKFEQIFN

Organism: NCBI:txid935224

Radius of gyration: 13.89 Å; chains: 1; bounding box: 34×27×33 Å